Protein AF-A0A2M7FR12-F1 (afdb_monomer)

Nearest PDB structures (foldseek):
  8xt0-assembly1_LK  TM=2.702E-01  e=9.193E+00  Homo sapiens

Mean predicted aligned error: 9.65 Å

pLDDT: mean 76.9, std 15.76, range [32.94, 93.62]

Sequence (131 aa):
EINNGGAEGAAAVLTELTASDQQIGADVTGFLDNLSSGGTAEIKASFVTRLVGSTANKLSIYNDGVSGSSTYICFTPKSSSFREEAWKRCSVEGAVSTILPDDFPADACPATDCGTAVAALGATACMICLP

Organism: NCBI:txid1974536

Structure (mmCIF, N/CA/C/O backbone):
data_AF-A0A2M7FR12-F1
#
_entry.id   AF-A0A2M7FR12-F1
#
loop_
_atom_site.group_PDB
_atom_site.id
_atom_site.type_symbol
_atom_site.label_atom_id
_atom_site.label_alt_id
_atom_site.label_comp_id
_atom_site.label_asym_id
_atom_site.label_entity_id
_atom_site.label_seq_id
_atom_site.pdbx_PDB_ins_code
_atom_site.Cartn_x
_atom_site.Cartn_y
_atom_site.Cartn_z
_atom_site.occupancy
_atom_site.B_iso_or_equiv
_atom_site.auth_seq_id
_atom_site.auth_comp_id
_atom_site.auth_asym_id
_atom_site.auth_atom_id
_atom_site.pdbx_PDB_model_num
ATOM 1 N N . GLU A 1 1 ? 8.566 -7.528 22.965 1.00 32.94 1 GLU A N 1
ATOM 2 C CA . GLU A 1 1 ? 8.935 -8.287 21.756 1.00 32.94 1 GLU A CA 1
ATOM 3 C C . GLU A 1 1 ? 7.679 -8.581 20.967 1.00 32.94 1 GLU A C 1
ATOM 5 O O . GLU A 1 1 ? 6.781 -9.228 21.492 1.00 32.94 1 GLU A O 1
ATOM 10 N N . ILE A 1 2 ? 7.575 -8.039 19.756 1.00 38.12 2 ILE A N 1
ATOM 11 C CA . ILE A 1 2 ? 6.573 -8.494 18.793 1.00 38.12 2 ILE A CA 1
ATOM 12 C C . ILE A 1 2 ? 7.130 -9.813 18.261 1.00 38.12 2 ILE A C 1
ATOM 14 O O . ILE A 1 2 ? 8.079 -9.802 17.482 1.00 38.12 2 ILE A O 1
ATOM 18 N N . ASN A 1 3 ? 6.610 -10.944 18.743 1.00 34.44 3 ASN A N 1
ATOM 19 C CA . ASN A 1 3 ? 6.965 -12.261 18.218 1.00 34.44 3 ASN A CA 1
ATOM 20 C C . ASN A 1 3 ? 6.249 -12.449 16.882 1.00 34.44 3 ASN A C 1
ATOM 22 O O . ASN A 1 3 ? 5.213 -13.102 16.784 1.00 34.44 3 ASN A O 1
ATOM 26 N N . ASN A 1 4 ? 6.805 -11.833 15.844 1.00 44.88 4 ASN A N 1
ATOM 27 C CA . ASN A 1 4 ? 6.493 -12.211 14.483 1.00 44.88 4 ASN A CA 1
ATOM 28 C C . ASN A 1 4 ? 7.164 -13.575 14.291 1.00 44.88 4 ASN A C 1
ATOM 30 O O . ASN A 1 4 ? 8.364 -13.638 14.053 1.00 44.88 4 ASN A O 1
ATOM 34 N N . GLY A 1 5 ? 6.423 -14.672 14.474 1.00 38.75 5 GLY A N 1
ATOM 35 C CA . GLY A 1 5 ? 6.914 -16.051 14.320 1.00 38.75 5 GLY A CA 1
ATOM 36 C C . GLY A 1 5 ? 7.356 -16.412 12.892 1.00 38.75 5 GLY A C 1
ATOM 37 O O . GLY A 1 5 ? 7.306 -17.580 12.513 1.00 38.75 5 GLY A O 1
ATOM 38 N N . GLY A 1 6 ? 7.755 -15.424 12.089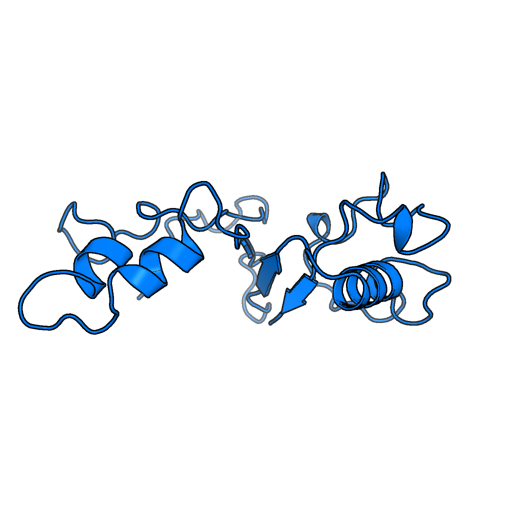 1.00 39.00 6 GLY A N 1
ATOM 39 C CA . GLY A 1 6 ? 8.458 -15.620 10.840 1.00 39.00 6 GLY A CA 1
ATOM 40 C C . GLY A 1 6 ? 9.813 -16.229 11.151 1.00 39.00 6 GLY A C 1
ATOM 41 O O . GLY A 1 6 ? 10.649 -15.614 11.807 1.00 39.00 6 GLY A O 1
ATOM 42 N N . ALA A 1 7 ? 9.999 -17.468 10.711 1.00 38.56 7 ALA A N 1
ATOM 43 C CA . ALA A 1 7 ? 11.296 -18.111 10.706 1.00 38.56 7 ALA A CA 1
ATOM 44 C C . ALA A 1 7 ? 12.335 -17.160 10.090 1.00 38.56 7 ALA A C 1
ATOM 46 O O . ALA A 1 7 ? 12.124 -16.655 8.983 1.00 38.56 7 ALA A O 1
ATOM 47 N N . GLU A 1 8 ? 13.447 -16.929 10.792 1.00 38.53 8 GLU A N 1
ATOM 48 C CA . GLU A 1 8 ? 14.634 -16.316 10.196 1.00 38.53 8 GLU A CA 1
ATOM 49 C C . GLU A 1 8 ? 14.970 -17.091 8.910 1.00 38.53 8 GLU A C 1
ATOM 51 O O . GLU A 1 8 ?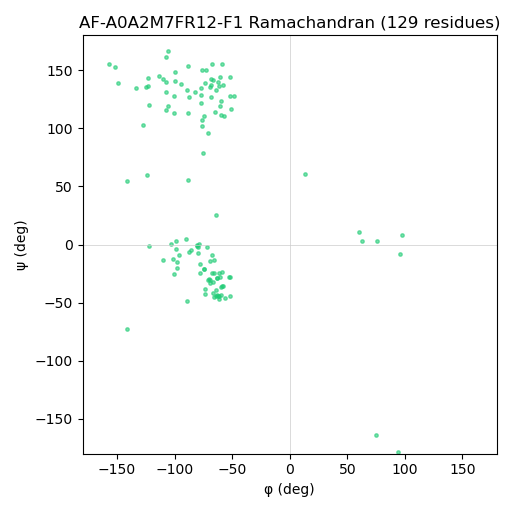 15.216 -18.299 8.944 1.00 38.53 8 GLU A O 1
ATOM 56 N N . GLY A 1 9 ? 14.897 -16.418 7.758 1.00 43.03 9 GLY A N 1
ATOM 57 C CA . GLY A 1 9 ? 15.120 -17.029 6.443 1.00 43.03 9 GLY A CA 1
ATOM 58 C C . GLY A 1 9 ? 13.868 -17.460 5.667 1.00 43.03 9 GLY A C 1
ATOM 59 O O . GLY A 1 9 ? 14.009 -18.097 4.621 1.00 43.03 9 GLY A O 1
ATOM 60 N N . ALA A 1 10 ? 12.653 -17.123 6.112 1.00 45.50 10 ALA A N 1
ATOM 61 C CA . ALA A 1 10 ? 11.489 -17.158 5.224 1.00 45.50 10 ALA A CA 1
ATOM 62 C C . ALA A 1 10 ? 11.640 -16.089 4.127 1.00 45.50 10 ALA A C 1
ATOM 64 O O . ALA A 1 10 ? 12.127 -14.992 4.396 1.00 45.50 10 ALA A O 1
ATOM 65 N N . ALA A 1 11 ? 11.235 -16.403 2.891 1.00 49.41 11 ALA A N 1
ATOM 66 C CA . ALA A 1 11 ? 11.191 -15.409 1.823 1.00 49.41 11 ALA A CA 1
ATOM 67 C C . ALA A 1 11 ? 10.406 -14.185 2.316 1.00 49.41 11 ALA A C 1
ATOM 69 O O . ALA A 1 11 ? 9.303 -14.332 2.844 1.00 49.41 11 ALA A O 1
ATOM 70 N N . ALA A 1 12 ? 10.998 -13.002 2.179 1.00 64.75 12 ALA A N 1
ATOM 71 C CA . ALA A 1 12 ? 10.363 -11.751 2.543 1.00 64.75 12 ALA A CA 1
ATOM 72 C C . ALA A 1 12 ? 9.075 -11.595 1.725 1.00 64.75 12 ALA A C 1
ATOM 74 O O . ALA A 1 12 ? 9.126 -11.459 0.504 1.00 64.75 12 ALA A O 1
ATOM 75 N N . VAL A 1 13 ? 7.920 -11.679 2.383 1.00 75.44 13 VAL A N 1
ATOM 76 C CA . VAL A 1 13 ? 6.608 -11.624 1.730 1.00 75.44 13 VAL A CA 1
ATOM 77 C C . VAL A 1 13 ? 5.794 -10.515 2.374 1.00 75.44 13 VAL A C 1
ATOM 79 O O . VAL A 1 13 ? 5.745 -10.387 3.600 1.00 75.44 13 VAL A O 1
ATOM 82 N N . LEU A 1 14 ? 5.126 -9.720 1.537 1.00 82.25 14 LEU A N 1
ATOM 83 C CA . LEU A 1 14 ? 4.113 -8.773 1.989 1.00 82.25 14 LEU A CA 1
ATOM 84 C C . LEU A 1 14 ? 3.016 -9.518 2.753 1.00 82.25 14 LEU A C 1
ATOM 86 O O . LEU A 1 14 ? 2.226 -10.260 2.171 1.00 82.25 14 LEU A O 1
ATOM 90 N N . THR A 1 15 ? 2.952 -9.293 4.059 1.00 86.00 15 THR A N 1
ATOM 91 C CA . THR A 1 15 ? 1.970 -9.936 4.934 1.00 86.00 15 THR A CA 1
ATOM 92 C C . THR A 1 15 ? 0.837 -8.955 5.201 1.00 86.00 15 THR A C 1
ATOM 94 O O . THR A 1 15 ? 1.069 -7.912 5.811 1.00 86.00 15 THR A O 1
ATOM 97 N N . GLU A 1 16 ? -0.374 -9.239 4.706 1.00 84.00 16 GLU A N 1
ATOM 98 C CA . GLU A 1 16 ? -1.556 -8.414 5.006 1.00 84.00 16 GLU A CA 1
ATOM 99 C C . GLU A 1 16 ? -1.787 -8.363 6.520 1.00 84.00 16 GLU A C 1
ATOM 101 O O . GLU A 1 16 ? -1.701 -9.374 7.205 1.00 84.00 16 GLU A O 1
ATOM 106 N N . LEU A 1 17 ? -2.114 -7.183 7.036 1.00 78.94 17 LEU A N 1
ATOM 107 C CA . LEU A 1 17 ? -2.590 -7.029 8.399 1.00 78.94 17 LEU A CA 1
ATOM 108 C C . LEU A 1 17 ? -4.035 -7.516 8.503 1.00 78.94 17 LEU A C 1
ATOM 110 O O . LEU A 1 17 ? -4.957 -6.851 8.019 1.00 78.94 17 LEU A O 1
ATOM 114 N N . THR A 1 18 ? -4.253 -8.631 9.198 1.00 76.00 18 THR A N 1
ATOM 115 C CA . THR A 1 18 ? -5.590 -9.042 9.639 1.00 76.00 18 THR A CA 1
ATOM 116 C C . THR A 1 18 ? -5.790 -8.816 11.140 1.00 76.00 18 THR A C 1
ATOM 118 O O . THR A 1 18 ? -4.851 -8.563 11.894 1.00 76.00 18 THR A O 1
ATOM 121 N N . ALA A 1 19 ? -7.047 -8.888 11.597 1.00 61.75 19 ALA A N 1
ATOM 122 C CA . ALA A 1 19 ? -7.397 -8.758 13.018 1.00 61.75 19 ALA A CA 1
ATOM 123 C C . ALA A 1 19 ? -6.717 -9.818 13.908 1.00 61.75 19 ALA A C 1
ATOM 125 O O . ALA A 1 19 ? -6.538 -9.611 15.107 1.00 61.75 19 ALA A O 1
ATOM 126 N N . SER A 1 20 ? -6.334 -10.941 13.304 1.00 59.56 20 SER A N 1
ATOM 127 C CA . SER A 1 20 ? -5.855 -12.153 13.964 1.00 59.56 20 SER A CA 1
ATOM 128 C C . SER A 1 20 ? -4.331 -12.327 13.943 1.00 59.56 20 SER A C 1
ATOM 130 O O . SER A 1 20 ? -3.833 -13.170 14.683 1.00 59.56 20 SER A O 1
ATOM 132 N N . ASP A 1 21 ? -3.583 -11.552 13.148 1.00 57.22 21 ASP A N 1
ATOM 133 C CA . ASP A 1 21 ? -2.201 -11.927 12.788 1.00 57.22 21 ASP A CA 1
ATOM 134 C C . ASP A 1 21 ? -1.133 -11.642 13.840 1.00 57.22 21 ASP A C 1
ATOM 136 O O . ASP A 1 21 ? 0.006 -12.069 13.673 1.00 57.22 21 ASP A O 1
ATOM 140 N N . GLN A 1 22 ? -1.458 -10.960 14.939 1.00 59.59 22 GLN A N 1
ATOM 141 C CA . GLN A 1 22 ? -0.490 -10.745 16.013 1.00 59.59 22 GLN A CA 1
ATOM 142 C C . GLN A 1 22 ? -1.084 -11.179 17.349 1.00 59.59 22 GLN A C 1
ATOM 144 O O . GLN A 1 22 ? -1.921 -10.495 17.935 1.00 59.59 22 GLN A O 1
ATOM 149 N N . GLN A 1 23 ? -0.663 -12.353 17.819 1.00 54.16 23 GLN A N 1
ATOM 150 C CA . GLN A 1 23 ? -0.884 -12.795 19.192 1.00 54.16 23 GLN A CA 1
ATOM 151 C C . GLN A 1 23 ? 0.285 -12.283 20.038 1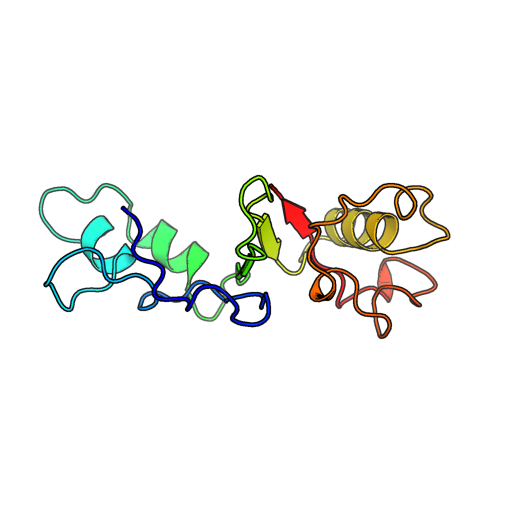.00 54.16 23 GLN A C 1
ATOM 153 O O . GLN A 1 23 ? 1.429 -12.691 19.843 1.00 54.16 23 GLN A O 1
ATOM 158 N N . ILE A 1 24 ? 0.016 -11.356 20.959 1.00 47.66 24 ILE A N 1
ATOM 159 C CA . ILE A 1 24 ? 0.990 -10.935 21.972 1.00 47.66 24 ILE A CA 1
ATOM 160 C C . ILE A 1 24 ? 0.536 -11.517 23.309 1.00 47.66 24 ILE A C 1
ATOM 162 O O . ILE A 1 24 ? -0.518 -11.147 23.818 1.00 47.66 24 ILE A O 1
ATOM 166 N N . GLY A 1 25 ? 1.348 -12.407 23.881 1.00 53.28 25 GLY A N 1
ATOM 167 C CA . GLY A 1 25 ? 1.029 -13.118 25.122 1.00 53.28 25 GLY A CA 1
ATOM 168 C C . GLY A 1 25 ? 0.390 -14.490 24.889 1.00 53.28 25 GLY A C 1
ATOM 169 O O . GLY A 1 25 ? 0.247 -14.942 23.759 1.00 53.28 25 GLY A O 1
ATOM 170 N N . ALA A 1 26 ? 0.049 -15.181 25.978 1.00 57.22 26 ALA A N 1
ATOM 171 C CA . ALA A 1 26 ? -0.588 -16.503 25.934 1.00 57.22 26 ALA A CA 1
ATOM 172 C C . ALA A 1 26 ? -2.102 -16.439 25.648 1.00 57.22 26 ALA A C 1
ATOM 174 O O . ALA A 1 26 ? -2.762 -17.477 25.571 1.00 57.22 26 ALA A O 1
ATOM 175 N N . ASP A 1 27 ? -2.650 -15.232 25.516 1.00 56.91 27 ASP A N 1
ATOM 176 C CA . ASP A 1 27 ? -4.070 -15.018 25.298 1.00 56.91 27 ASP A CA 1
ATOM 177 C C . ASP A 1 27 ? -4.405 -15.193 23.815 1.00 56.91 27 ASP A C 1
ATOM 179 O O . ASP A 1 27 ? -3.770 -14.627 22.929 1.00 56.91 27 ASP A O 1
ATOM 183 N N . VA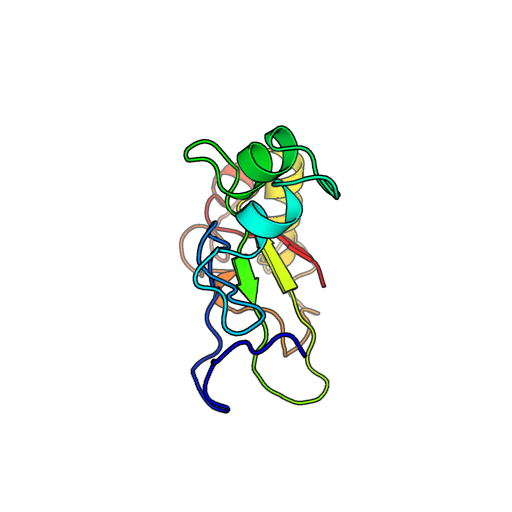L A 1 28 ? -5.442 -15.984 23.542 1.00 63.31 28 VAL A N 1
ATOM 184 C CA . VAL A 1 28 ? -5.900 -16.337 22.184 1.00 63.31 28 VAL A CA 1
ATOM 185 C C . VAL A 1 28 ? -6.580 -15.148 21.475 1.00 63.31 28 VAL A C 1
ATOM 187 O O . VAL A 1 28 ? -6.984 -15.249 20.319 1.00 63.31 28 VAL A O 1
ATOM 190 N N . THR A 1 29 ? -6.717 -14.009 22.155 1.00 69.25 29 THR A N 1
ATOM 191 C CA . THR A 1 29 ? -7.338 -12.793 21.626 1.00 69.25 29 THR A CA 1
ATOM 192 C C . THR A 1 29 ? -6.380 -12.071 20.676 1.00 69.25 29 THR A C 1
ATOM 194 O O . THR A 1 29 ? -5.234 -11.794 21.030 1.00 69.25 29 THR A O 1
ATOM 197 N N . GLY A 1 30 ? -6.851 -11.733 19.472 1.00 70.31 30 GLY A N 1
ATOM 198 C CA . GLY A 1 30 ? -6.066 -10.964 18.505 1.00 70.31 30 GLY A CA 1
ATOM 199 C C . GLY A 1 30 ? -5.674 -9.590 19.056 1.00 70.31 30 GLY A C 1
ATOM 200 O O . GLY A 1 30 ? -6.440 -8.954 19.781 1.00 70.31 30 GLY A O 1
ATOM 201 N N . PHE A 1 31 ? -4.480 -9.105 18.714 1.00 75.88 31 PHE A N 1
ATOM 202 C CA . PHE A 1 31 ? -3.945 -7.833 19.215 1.00 75.88 31 PHE A CA 1
ATOM 203 C C . PHE A 1 31 ? -4.903 -6.641 19.045 1.00 75.88 31 PHE A C 1
ATOM 205 O O . PHE A 1 31 ? -5.101 -5.875 19.988 1.00 75.88 31 PHE A O 1
ATOM 212 N N . LEU A 1 32 ? -5.541 -6.495 17.877 1.00 77.06 32 LEU A N 1
ATOM 213 C CA . LEU A 1 32 ? -6.473 -5.386 17.630 1.00 77.06 32 LEU A CA 1
ATOM 214 C C . LEU A 1 32 ? -7.764 -5.502 18.456 1.00 77.06 32 LEU A C 1
ATOM 216 O O . LEU A 1 32 ? -8.336 -4.482 18.852 1.00 77.06 32 LEU A O 1
ATOM 220 N N . ASP A 1 33 ? -8.193 -6.725 18.763 1.00 75.62 33 ASP A N 1
ATOM 221 C CA . ASP A 1 33 ? -9.337 -6.978 19.640 1.00 75.62 33 ASP A CA 1
ATOM 222 C C . ASP A 1 33 ? -8.973 -6.687 21.102 1.00 75.62 33 ASP A C 1
ATOM 224 O O . ASP A 1 33 ? -9.757 -6.074 21.825 1.00 75.62 33 ASP A O 1
ATOM 228 N N . ASN A 1 34 ? -7.752 -7.017 21.532 1.00 76.62 34 ASN A N 1
ATOM 229 C CA . ASN A 1 34 ? -7.238 -6.638 22.852 1.00 76.62 34 ASN A CA 1
ATOM 230 C C . ASN A 1 34 ? -7.161 -5.113 23.022 1.00 76.62 34 ASN A C 1
ATOM 232 O O . ASN A 1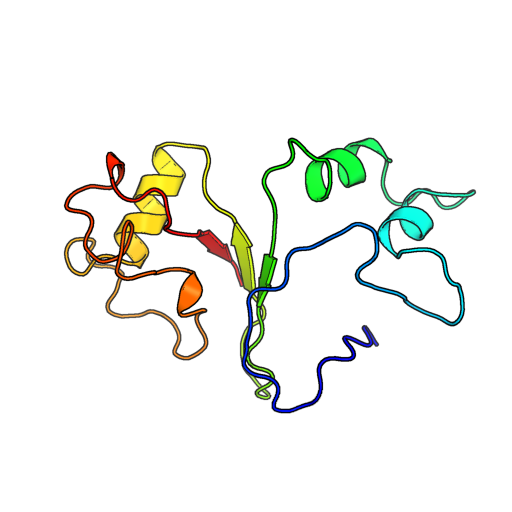 34 ? -7.648 -4.585 24.017 1.00 76.62 34 ASN A O 1
ATOM 236 N N . LEU A 1 35 ? -6.619 -4.385 22.039 1.00 77.56 35 LEU A N 1
ATOM 237 C CA . LEU A 1 35 ? -6.504 -2.922 22.115 1.00 77.56 35 LEU A CA 1
ATOM 238 C C . LEU A 1 35 ? -7.853 -2.190 22.070 1.00 77.56 35 LEU A C 1
ATOM 240 O O . LEU A 1 35 ? -7.958 -1.049 22.527 1.00 77.56 35 LEU A O 1
ATOM 244 N N . SER A 1 36 ? -8.875 -2.819 21.488 1.00 76.69 36 SER A N 1
ATOM 245 C CA . SER A 1 36 ? -10.214 -2.239 21.364 1.00 76.69 36 SER A CA 1
ATOM 246 C C . SER A 1 36 ? -11.211 -2.723 22.421 1.00 76.69 36 SER A C 1
ATOM 248 O O . SER A 1 36 ? -12.332 -2.209 22.464 1.00 76.69 36 SER A O 1
ATOM 250 N N . SER A 1 37 ? -10.822 -3.662 23.291 1.00 74.62 37 SER A N 1
ATOM 251 C CA . SER A 1 37 ? -11.686 -4.245 24.323 1.00 74.62 37 SER A CA 1
ATOM 252 C C . SER A 1 37 ? -11.338 -3.781 25.744 1.00 74.62 37 SER A C 1
ATOM 254 O O . SER A 1 37 ? -10.265 -3.253 26.028 1.00 74.62 37 SER A O 1
ATOM 256 N N . GLY A 1 38 ? -12.292 -3.960 26.662 1.00 70.38 38 GLY A N 1
ATOM 257 C CA . GLY A 1 38 ? -12.093 -3.739 28.096 1.00 70.38 38 GLY A CA 1
ATOM 258 C C . GLY A 1 38 ? -12.040 -2.273 28.546 1.00 70.38 38 GLY A C 1
ATOM 259 O O . GLY A 1 38 ? -12.490 -1.357 27.861 1.00 70.38 38 GLY A O 1
ATOM 260 N N . GLY A 1 39 ? -11.528 -2.068 29.765 1.00 59.25 39 GLY A N 1
ATOM 261 C CA . GLY A 1 39 ? -11.418 -0.757 30.418 1.00 59.25 39 GLY A CA 1
ATOM 262 C C . GLY A 1 39 ? -10.223 0.091 29.967 1.00 59.25 39 GLY A C 1
ATOM 263 O O . GLY A 1 39 ? -10.070 1.205 30.461 1.00 59.25 39 GLY A O 1
ATOM 264 N N . THR A 1 40 ? -9.385 -0.423 29.062 1.00 60.47 40 THR A N 1
ATOM 265 C CA . THR A 1 40 ? -8.207 0.270 28.519 1.00 60.47 40 THR A CA 1
ATOM 266 C C . THR A 1 40 ? -8.449 0.877 27.144 1.00 60.47 40 THR A C 1
ATOM 268 O O . THR A 1 40 ? -7.781 1.860 26.861 1.00 60.47 40 THR A O 1
ATOM 271 N N . ALA A 1 41 ? -9.398 0.352 26.344 1.00 68.56 41 ALA A N 1
ATOM 272 C CA . ALA A 1 41 ? -9.863 0.839 25.029 1.00 68.56 41 ALA A CA 1
ATOM 273 C C . ALA A 1 41 ? -8.965 1.912 24.379 1.00 68.56 41 ALA A C 1
ATOM 275 O O . ALA A 1 41 ? -9.389 3.049 24.138 1.00 68.56 41 ALA A O 1
ATOM 276 N N . GLU A 1 42 ? -7.706 1.549 24.127 1.00 76.56 42 GLU A N 1
ATOM 277 C CA . GLU A 1 42 ? -6.661 2.490 23.713 1.00 76.56 42 GLU A CA 1
ATOM 278 C C . GLU A 1 42 ? -6.927 2.978 22.290 1.00 76.56 42 GLU A C 1
ATOM 280 O O . GLU A 1 42 ? -6.637 4.122 21.930 1.00 76.56 42 GLU A O 1
ATOM 285 N N . ILE A 1 43 ? -7.572 2.124 21.492 1.00 81.31 43 ILE A N 1
ATOM 286 C CA . ILE A 1 43 ? -8.062 2.449 20.161 1.00 81.31 43 ILE A CA 1
ATOM 287 C C . ILE A 1 43 ? -9.563 2.185 20.077 1.00 81.31 43 ILE A C 1
ATOM 289 O O . ILE A 1 43 ? -10.084 1.154 20.497 1.00 81.31 43 ILE A O 1
ATOM 293 N N . LYS A 1 44 ? -10.295 3.120 19.469 1.00 82.81 44 LYS A N 1
ATOM 294 C CA . LYS A 1 44 ? -11.719 2.903 19.184 1.00 82.81 44 LYS A CA 1
ATOM 295 C C . LYS A 1 44 ? -11.877 1.819 18.118 1.00 82.81 44 LYS A C 1
ATOM 297 O O . LYS A 1 44 ? -11.170 1.841 17.111 1.00 82.81 44 LYS A O 1
ATOM 302 N N . ALA A 1 45 ? -12.902 0.979 18.251 1.00 80.00 45 ALA A N 1
ATOM 303 C CA . ALA A 1 45 ? -13.253 -0.055 17.268 1.00 80.00 45 ALA A CA 1
ATOM 304 C C . ALA A 1 45 ? -13.410 0.475 15.823 1.00 80.00 45 ALA A C 1
ATOM 306 O O . ALA A 1 45 ? -13.132 -0.226 14.849 1.00 80.00 45 ALA A O 1
ATOM 307 N N . SER A 1 46 ? -13.790 1.748 15.651 1.00 83.31 46 SER A N 1
ATOM 308 C CA . SER A 1 46 ? -13.850 2.391 14.333 1.00 83.31 46 SER A CA 1
ATOM 309 C C . SER A 1 46 ? -12.486 2.499 13.640 1.00 83.31 46 SER A C 1
ATOM 311 O O . SER A 1 46 ? -12.438 2.518 12.414 1.00 83.31 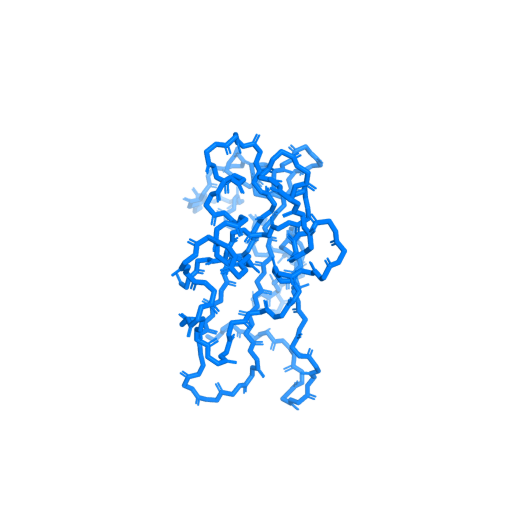46 SER A O 1
ATOM 313 N N . PHE A 1 47 ? -11.384 2.594 14.390 1.00 85.25 47 PHE A N 1
ATOM 314 C CA . PHE A 1 47 ? -10.033 2.572 13.822 1.00 85.25 47 PHE A CA 1
ATOM 315 C C . PHE A 1 47 ? -9.657 1.165 13.372 1.00 85.25 47 PHE A C 1
ATOM 317 O O . PHE A 1 47 ? -9.196 1.011 12.248 1.00 85.25 47 PHE A O 1
ATOM 324 N N . VAL A 1 48 ? -9.969 0.143 14.175 1.00 82.81 48 VAL A N 1
ATOM 325 C CA . VAL A 1 48 ? -9.793 -1.266 13.785 1.00 82.81 48 VAL A CA 1
ATOM 326 C C . VAL A 1 48 ? -10.554 -1.559 12.489 1.00 82.81 48 VAL A C 1
ATOM 328 O O . VAL A 1 48 ? -9.980 -2.058 11.527 1.00 82.81 48 VAL A O 1
ATOM 331 N N . THR A 1 49 ? -11.811 -1.117 12.391 1.00 84.25 49 THR A N 1
ATOM 332 C CA . THR A 1 49 ? -12.625 -1.279 11.171 1.00 84.25 49 THR A CA 1
ATOM 333 C C . THR A 1 49 ? -11.976 -0.639 9.936 1.00 84.25 49 THR A C 1
ATOM 335 O O . THR A 1 49 ? -12.077 -1.180 8.837 1.00 84.25 49 THR A O 1
ATOM 338 N N . ARG A 1 50 ? -11.285 0.498 10.095 1.00 84.44 50 ARG A N 1
ATOM 339 C CA . ARG A 1 50 ? -10.572 1.177 8.998 1.00 84.44 50 ARG A CA 1
ATOM 340 C C . ARG A 1 50 ? -9.273 0.483 8.592 1.00 84.44 50 ARG A C 1
ATOM 342 O O . ARG A 1 50 ? -8.813 0.740 7.486 1.00 84.44 50 ARG A O 1
ATOM 349 N N . LEU A 1 51 ? -8.698 -0.345 9.463 1.00 83.38 51 LEU A N 1
ATOM 350 C CA . LEU A 1 51 ? -7.464 -1.087 9.204 1.00 83.38 51 LEU A CA 1
ATOM 351 C C . LEU A 1 51 ? -7.750 -2.444 8.554 1.00 83.38 51 LEU A C 1
ATOM 353 O O . LEU A 1 51 ? -7.147 -2.771 7.538 1.00 83.38 51 LEU A O 1
ATOM 357 N N . VAL A 1 52 ? -8.692 -3.213 9.109 1.00 84.56 52 VAL A N 1
ATOM 358 C CA . VAL A 1 52 ? -8.867 -4.636 8.754 1.00 84.56 52 VAL A CA 1
ATOM 359 C C . VAL A 1 52 ? -10.257 -4.989 8.221 1.00 84.56 52 VAL A C 1
ATOM 361 O O . VAL A 1 52 ? -10.493 -6.133 7.832 1.00 84.56 52 VAL A O 1
ATOM 364 N N . GLY A 1 53 ? -11.180 -4.022 8.150 1.00 84.06 53 GLY A N 1
ATOM 365 C CA . GLY A 1 53 ? -12.522 -4.231 7.603 1.00 84.06 53 GLY A CA 1
ATOM 366 C C . GLY A 1 53 ? -12.507 -4.718 6.148 1.00 84.06 53 GLY A C 1
ATOM 367 O O . GLY A 1 53 ? -11.574 -4.458 5.391 1.00 84.06 53 GLY A O 1
ATOM 368 N N . SER A 1 54 ? -13.569 -5.402 5.718 1.00 85.00 54 SER A N 1
ATOM 369 C CA . SER A 1 54 ? -13.666 -5.953 4.354 1.00 85.00 54 SER A CA 1
ATOM 370 C C . SER A 1 54 ? -13.604 -4.886 3.254 1.00 85.00 54 SER A C 1
ATOM 372 O O . SER A 1 54 ? -13.136 -5.161 2.155 1.00 85.00 54 SER A O 1
ATOM 374 N N . THR A 1 55 ? -14.044 -3.662 3.553 1.00 85.62 55 THR A N 1
ATOM 375 C CA . THR A 1 55 ? -13.985 -2.507 2.645 1.00 85.62 55 THR A CA 1
ATOM 376 C C . THR A 1 55 ? -12.797 -1.583 2.926 1.00 85.62 55 THR A C 1
ATOM 378 O O . THR A 1 55 ? -12.710 -0.508 2.330 1.00 85.62 55 THR A O 1
ATOM 381 N N . ALA A 1 56 ? -11.927 -1.936 3.877 1.00 86.25 56 ALA A N 1
ATOM 382 C CA . ALA A 1 56 ? -10.748 -1.145 4.200 1.00 86.25 56 ALA A CA 1
ATOM 383 C C . ALA A 1 56 ? -9.741 -1.176 3.044 1.00 86.25 56 ALA A C 1
ATOM 385 O O . ALA A 1 56 ? -9.698 -2.122 2.253 1.00 86.25 56 ALA A O 1
ATOM 386 N N . ASN A 1 57 ? -8.902 -0.142 2.963 1.00 89.62 57 ASN A N 1
ATOM 387 C CA . ASN A 1 57 ? -7.723 -0.224 2.117 1.00 89.62 57 ASN A CA 1
ATOM 388 C C . ASN A 1 57 ? -6.688 -1.083 2.839 1.00 89.62 57 ASN A C 1
ATOM 390 O O . ASN A 1 57 ? -6.141 -0.646 3.849 1.00 89.62 57 ASN A O 1
ATOM 394 N N . LYS A 1 58 ? -6.488 -2.309 2.355 1.00 89.69 58 LYS A N 1
ATOM 395 C CA . LYS A 1 58 ? -5.644 -3.291 3.030 1.00 89.69 58 LYS A CA 1
ATOM 396 C C . LYS A 1 58 ? -4.207 -2.795 3.132 1.00 89.69 58 LYS A C 1
ATOM 398 O O . LYS A 1 58 ? -3.669 -2.222 2.182 1.00 89.69 58 LYS A O 1
ATOM 403 N N . LEU A 1 59 ? -3.639 -2.997 4.314 1.00 89.81 59 LEU A N 1
ATOM 404 C CA . LEU A 1 59 ? -2.262 -2.670 4.643 1.00 89.81 59 LEU A CA 1
ATOM 405 C C . LEU A 1 59 ? -1.479 -3.974 4.757 1.00 89.81 59 LEU A C 1
ATOM 407 O O . LEU A 1 59 ? -1.983 -4.933 5.337 1.00 89.81 59 LEU A O 1
ATOM 411 N N . SER A 1 60 ? -0.252 -3.986 4.257 1.00 89.50 60 SER A N 1
ATOM 412 C CA . SER A 1 60 ? 0.668 -5.113 4.375 1.00 89.50 60 SER A CA 1
ATOM 413 C C . SER A 1 60 ? 1.958 -4.661 5.040 1.00 89.50 60 SER A C 1
ATOM 415 O O . SER A 1 60 ? 2.414 -3.549 4.790 1.00 89.50 60 SER A O 1
ATOM 417 N N . ILE A 1 61 ? 2.553 -5.515 5.866 1.00 89.31 61 ILE A N 1
ATOM 418 C CA . ILE A 1 61 ? 3.884 -5.301 6.439 1.00 89.31 61 ILE A CA 1
ATOM 419 C C . ILE A 1 61 ? 4.903 -6.101 5.635 1.00 89.31 61 ILE A C 1
ATOM 421 O O . ILE A 1 61 ? 4.636 -7.238 5.243 1.00 89.31 61 ILE A O 1
ATOM 425 N N . TYR A 1 62 ? 6.071 -5.510 5.408 1.00 88.94 62 TYR A N 1
ATOM 426 C CA . TYR A 1 62 ? 7.224 -6.180 4.823 1.00 88.94 62 TYR A CA 1
ATOM 427 C C . TYR A 1 62 ? 8.491 -5.859 5.616 1.00 88.94 62 TYR A C 1
ATOM 429 O O . TYR A 1 62 ? 8.758 -4.704 5.939 1.00 88.94 62 TYR A O 1
ATOM 437 N N . ASN A 1 63 ? 9.287 -6.883 5.891 1.00 88.31 63 ASN A N 1
ATOM 438 C CA . ASN A 1 63 ? 10.675 -6.780 6.322 1.00 88.31 63 ASN A CA 1
ATOM 439 C C . ASN A 1 63 ? 11.392 -8.021 5.782 1.00 88.31 63 ASN A C 1
ATOM 441 O O . ASN A 1 63 ? 10.816 -9.110 5.786 1.00 88.31 63 ASN A O 1
ATOM 445 N N . ASP A 1 64 ? 12.615 -7.858 5.292 1.00 84.56 64 ASP A N 1
ATOM 446 C CA . ASP A 1 64 ? 13.366 -8.951 4.668 1.00 84.56 64 ASP A CA 1
ATOM 447 C C . ASP A 1 64 ? 14.044 -9.904 5.669 1.00 84.56 64 ASP A C 1
ATOM 449 O O . ASP A 1 64 ? 14.685 -10.875 5.267 1.00 84.56 64 ASP A O 1
ATOM 453 N N . GLY A 1 65 ? 13.893 -9.646 6.972 1.00 82.81 65 GLY A N 1
ATOM 454 C CA . GLY A 1 65 ? 14.489 -10.425 8.051 1.00 82.81 65 GLY A CA 1
ATOM 455 C C . GLY A 1 65 ? 15.985 -10.174 8.246 1.00 82.81 65 GLY A C 1
ATOM 456 O O . GLY A 1 65 ? 16.597 -10.819 9.098 1.00 82.81 65 GLY A O 1
ATOM 457 N N . VAL A 1 66 ? 16.595 -9.258 7.487 1.00 84.75 66 VAL A N 1
ATOM 458 C CA . VAL A 1 66 ? 18.014 -8.925 7.609 1.00 84.75 66 VAL A CA 1
ATOM 459 C C . VAL A 1 66 ? 18.193 -7.812 8.639 1.00 84.75 66 VAL A C 1
ATOM 461 O O . VAL A 1 66 ? 17.505 -6.791 8.648 1.00 84.75 66 VAL A O 1
ATOM 464 N N . SER A 1 67 ? 19.154 -8.000 9.545 1.00 85.69 67 SER A N 1
ATOM 465 C CA . SER A 1 67 ? 19.493 -6.979 10.535 1.00 85.69 67 SER A CA 1
ATOM 466 C C . SER A 1 67 ? 19.933 -5.685 9.848 1.00 85.69 67 SER A C 1
ATOM 468 O O . SER A 1 67 ? 20.920 -5.671 9.117 1.00 85.69 67 SER A O 1
ATOM 470 N N . GLY A 1 68 ? 19.256 -4.583 10.169 1.00 85.69 68 GLY A N 1
ATOM 471 C CA . GLY A 1 68 ? 19.514 -3.266 9.582 1.00 85.69 68 GLY A CA 1
ATOM 472 C C . GLY A 1 68 ? 18.603 -2.916 8.406 1.00 85.69 68 GLY A C 1
ATOM 473 O O . GLY A 1 68 ? 18.613 -1.758 7.995 1.00 85.69 68 GLY A O 1
ATOM 474 N N . SER A 1 69 ? 17.793 -3.859 7.923 1.00 87.44 69 SER A N 1
ATOM 475 C CA . SER A 1 69 ? 16.771 -3.582 6.919 1.00 87.44 69 SER A CA 1
ATOM 476 C C . SER A 1 69 ? 15.557 -2.877 7.509 1.00 87.44 69 SER A C 1
ATOM 478 O O . SER A 1 69 ? 15.182 -3.045 8.675 1.00 87.44 69 SER A O 1
ATOM 480 N N . SER A 1 70 ? 14.921 -2.084 6.664 1.00 89.50 70 SER A N 1
ATOM 481 C CA . SER A 1 70 ? 13.745 -1.283 6.958 1.00 89.50 70 SER A CA 1
ATOM 482 C C . SER A 1 70 ? 12.507 -2.170 7.102 1.00 89.50 70 SER A C 1
ATOM 484 O O . SER A 1 70 ? 12.386 -3.240 6.501 1.00 89.50 70 SER A O 1
ATOM 486 N N . THR A 1 71 ? 11.554 -1.732 7.921 1.00 90.56 71 THR A N 1
ATOM 487 C CA . THR A 1 71 ? 10.207 -2.312 7.944 1.00 90.56 71 THR A CA 1
ATOM 488 C C . THR A 1 71 ? 9.300 -1.393 7.155 1.00 90.56 71 THR A C 1
ATOM 490 O O . THR A 1 71 ? 9.257 -0.206 7.437 1.00 90.56 71 THR A O 1
ATOM 493 N N . TYR A 1 72 ? 8.570 -1.930 6.187 1.00 91.69 72 TYR A N 1
ATOM 494 C CA . TYR A 1 72 ? 7.667 -1.159 5.349 1.00 91.69 72 TYR A CA 1
ATOM 495 C C . TYR A 1 72 ? 6.211 -1.488 5.656 1.00 91.69 72 TYR A C 1
ATOM 497 O O . TYR A 1 72 ? 5.852 -2.650 5.851 1.00 91.69 72 TYR A O 1
ATOM 505 N N . ILE A 1 73 ? 5.361 -0.464 5.606 1.00 92.06 73 ILE A N 1
ATOM 506 C CA . ILE A 1 73 ? 3.909 -0.604 5.506 1.00 92.06 73 ILE A CA 1
ATOM 507 C C . ILE A 1 73 ? 3.487 -0.245 4.086 1.00 92.06 73 ILE A C 1
ATOM 509 O O . ILE A 1 73 ? 3.684 0.884 3.629 1.00 92.06 73 ILE A O 1
ATOM 513 N N . CYS A 1 74 ? 2.880 -1.204 3.400 1.00 93.31 74 CYS A N 1
ATOM 514 C CA . CYS A 1 74 ? 2.506 -1.111 2.003 1.00 93.31 74 CYS A CA 1
ATOM 515 C C . CYS A 1 74 ? 0.989 -1.116 1.810 1.00 93.31 74 CYS A C 1
ATOM 517 O O . CYS A 1 74 ? 0.266 -1.816 2.515 1.00 93.31 74 CYS A O 1
ATOM 519 N N . PHE A 1 75 ? 0.494 -0.369 0.824 1.00 93.62 75 PHE A N 1
ATOM 520 C CA . PHE A 1 75 ? -0.915 -0.395 0.429 1.00 93.62 75 PHE A CA 1
ATOM 521 C C . PHE A 1 75 ? -1.108 -0.053 -1.047 1.00 93.62 75 PHE A C 1
ATOM 523 O O . PHE A 1 75 ? -0.346 0.719 -1.634 1.00 93.62 75 PHE A O 1
ATOM 530 N N . THR A 1 76 ? -2.186 -0.567 -1.644 1.00 91.94 76 THR A N 1
ATOM 531 C CA . THR A 1 76 ? -2.600 -0.154 -2.990 1.00 91.94 76 THR A CA 1
ATOM 532 C C . THR A 1 76 ? -3.295 1.213 -2.919 1.00 91.94 76 THR A C 1
ATOM 534 O O . THR A 1 76 ? -4.296 1.369 -2.209 1.00 91.94 76 THR A O 1
ATOM 537 N N . PRO A 1 77 ? -2.805 2.241 -3.625 1.00 92.06 77 PRO A N 1
ATOM 538 C CA . PRO A 1 77 ? -3.376 3.577 -3.564 1.00 92.06 77 PRO A CA 1
ATOM 539 C C . PRO A 1 77 ? -4.769 3.648 -4.205 1.00 92.06 77 PRO A C 1
ATOM 541 O O . PRO A 1 77 ? -5.014 3.122 -5.289 1.00 92.06 77 PRO A O 1
ATOM 544 N N . LYS A 1 78 ? -5.695 4.356 -3.543 1.00 89.44 78 LYS A N 1
ATOM 545 C CA . LYS A 1 78 ? -7.055 4.615 -4.058 1.00 89.44 78 LYS A CA 1
ATOM 546 C C . LYS A 1 78 ? -7.212 5.989 -4.718 1.00 89.44 78 LYS A C 1
ATOM 548 O O . LYS A 1 78 ? -8.140 6.180 -5.497 1.00 89.44 78 LYS A O 1
ATOM 553 N N . SER A 1 79 ? -6.327 6.944 -4.423 1.00 90.88 79 SER A N 1
ATOM 554 C CA . SER A 1 79 ? -6.339 8.270 -5.052 1.00 90.88 79 SER A CA 1
ATOM 555 C C . SER A 1 79 ? -5.514 8.281 -6.341 1.00 90.88 79 SER A C 1
ATOM 557 O O . SER A 1 79 ? -4.570 7.506 -6.501 1.00 90.88 79 SER A O 1
ATOM 559 N N . SER A 1 80 ? -5.855 9.177 -7.271 1.00 90.25 80 SER A N 1
ATOM 560 C CA . SER A 1 80 ? -5.073 9.383 -8.497 1.00 90.25 80 SER A CA 1
ATOM 561 C C . SER A 1 80 ? -3.656 9.861 -8.192 1.00 90.25 80 SER A C 1
ATOM 563 O O . SER A 1 80 ? -2.711 9.313 -8.746 1.00 90.25 80 SER A O 1
ATOM 565 N N . SER A 1 81 ? -3.502 10.811 -7.268 1.00 90.38 81 SER A N 1
ATOM 566 C CA . SER A 1 81 ? -2.194 11.355 -6.897 1.00 90.38 81 SER A CA 1
ATOM 567 C C . SER A 1 81 ? -1.283 10.298 -6.275 1.00 90.38 81 SER A C 1
ATOM 569 O O . SER A 1 81 ? -0.127 10.199 -6.661 1.00 90.38 81 SER A O 1
ATOM 571 N N . PHE A 1 82 ? -1.787 9.443 -5.376 1.00 91.62 82 PHE A N 1
ATOM 572 C CA . PHE A 1 82 ? -0.947 8.376 -4.821 1.00 91.62 82 PHE A CA 1
ATOM 573 C C . PHE A 1 82 ? -0.631 7.280 -5.837 1.00 91.62 82 PHE A C 1
ATOM 575 O O . PHE A 1 82 ? 0.442 6.694 -5.764 1.00 91.62 82 PHE A O 1
ATOM 582 N N . ARG A 1 83 ? -1.518 7.015 -6.802 1.00 91.00 83 ARG A N 1
ATOM 583 C CA . ARG A 1 83 ? -1.188 6.130 -7.930 1.00 91.00 83 ARG A CA 1
ATOM 584 C C . ARG A 1 83 ? -0.069 6.698 -8.786 1.00 91.00 83 ARG A C 1
ATOM 586 O O . ARG A 1 83 ? 0.795 5.947 -9.219 1.00 91.00 83 ARG A O 1
ATOM 593 N N . GLU A 1 84 ? -0.071 8.007 -9.008 1.00 90.44 84 GLU A N 1
ATOM 594 C CA . GLU A 1 84 ? 0.995 8.678 -9.741 1.00 90.44 84 GLU A CA 1
ATOM 595 C C . GLU A 1 84 ? 2.336 8.574 -9.015 1.00 90.44 84 GLU A C 1
ATOM 597 O O . GLU A 1 84 ? 3.330 8.219 -9.640 1.00 90.44 84 GLU A O 1
ATOM 602 N N . GLU A 1 85 ? 2.357 8.781 -7.699 1.00 90.06 85 GLU A N 1
ATOM 603 C CA . GLU A 1 85 ? 3.576 8.622 -6.901 1.00 90.06 85 GLU A CA 1
ATOM 604 C C . GLU A 1 85 ? 4.062 7.166 -6.844 1.00 90.06 85 GLU A C 1
ATOM 606 O O . GLU A 1 85 ? 5.254 6.912 -7.016 1.00 90.06 85 GLU A O 1
ATOM 611 N N . ALA A 1 86 ? 3.154 6.196 -6.686 1.00 90.69 86 ALA A N 1
ATOM 612 C CA . ALA A 1 86 ? 3.501 4.774 -6.722 1.00 90.69 86 ALA A CA 1
ATOM 613 C C . ALA A 1 86 ? 4.092 4.378 -8.086 1.00 90.69 86 ALA A C 1
ATOM 615 O O . ALA A 1 86 ? 5.128 3.721 -8.162 1.00 90.69 86 ALA A O 1
ATOM 616 N N . TRP A 1 87 ? 3.481 4.847 -9.176 1.00 90.12 87 TRP A N 1
ATOM 617 C CA . TRP A 1 87 ? 3.973 4.616 -10.531 1.00 90.12 87 TRP A CA 1
ATOM 618 C C . TRP A 1 87 ? 5.322 5.288 -10.800 1.00 90.12 87 TRP A C 1
ATOM 620 O O . TRP A 1 87 ? 6.217 4.648 -11.346 1.00 90.12 87 TRP A O 1
ATOM 630 N N . LYS A 1 88 ? 5.520 6.550 -10.400 1.00 87.94 88 LYS A N 1
ATOM 631 C CA . LYS A 1 88 ? 6.813 7.247 -10.557 1.00 87.94 88 LYS A CA 1
ATOM 632 C C . LYS A 1 88 ? 7.948 6.522 -9.843 1.00 87.94 88 LYS A C 1
ATOM 634 O O . LYS A 1 88 ? 9.071 6.493 -10.338 1.00 87.94 88 LYS A O 1
ATOM 639 N N . ARG A 1 89 ? 7.640 5.925 -8.691 1.00 87.25 89 ARG A N 1
ATOM 640 C CA . ARG A 1 89 ? 8.591 5.161 -7.885 1.00 87.25 89 ARG A CA 1
ATOM 641 C C . ARG A 1 89 ? 9.007 3.845 -8.549 1.00 87.25 89 ARG A C 1
ATOM 643 O O . ARG A 1 89 ? 10.162 3.457 -8.421 1.00 87.25 89 ARG A O 1
ATOM 650 N N . CYS A 1 90 ? 8.105 3.209 -9.294 1.00 86.25 90 CYS A N 1
ATOM 651 C CA . CYS A 1 90 ? 8.355 1.931 -9.965 1.00 86.25 90 CYS A CA 1
ATOM 652 C C . CYS A 1 90 ? 8.732 2.045 -11.453 1.00 86.25 90 CYS A C 1
ATOM 654 O O . CYS A 1 90 ? 9.199 1.072 -12.041 1.00 86.25 90 CYS A O 1
ATOM 656 N N . SER A 1 91 ? 8.517 3.200 -12.088 1.00 81.12 91 SER A N 1
ATOM 657 C CA . SER A 1 91 ? 8.771 3.397 -13.519 1.00 81.12 91 SER A CA 1
ATOM 658 C C . SER A 1 91 ? 10.156 3.986 -13.786 1.00 81.12 91 SER A C 1
ATOM 660 O O . SER A 1 91 ? 10.617 4.922 -13.129 1.00 81.12 91 SER A O 1
ATOM 662 N N . VAL A 1 92 ? 10.820 3.464 -14.816 1.00 65.69 92 VAL A N 1
ATOM 663 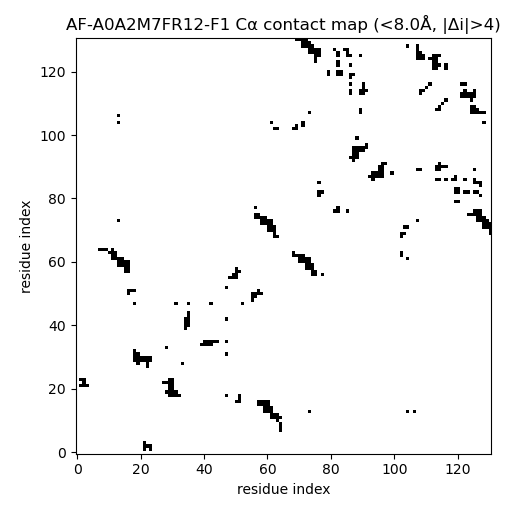C CA . VAL A 1 92 ? 12.063 4.032 -15.374 1.00 65.69 92 VAL A CA 1
ATOM 664 C C . VAL A 1 92 ? 11.854 5.432 -15.958 1.00 65.69 92 VAL A C 1
ATOM 666 O O . VAL A 1 92 ? 12.757 6.259 -15.899 1.00 65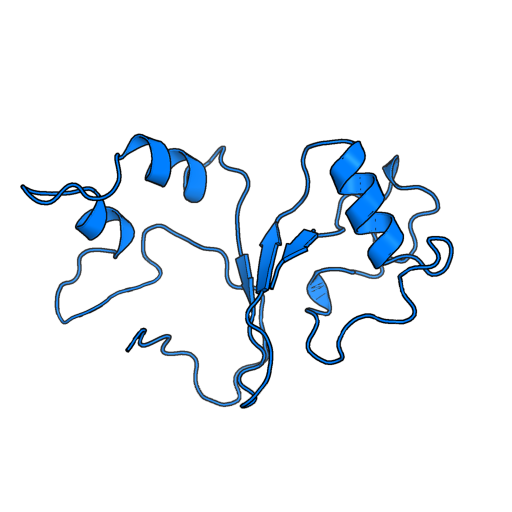.69 92 VAL A O 1
ATOM 669 N N . GLU A 1 93 ? 10.646 5.730 -16.441 1.00 61.22 93 GLU A N 1
ATOM 670 C CA . GLU A 1 93 ? 10.278 7.046 -16.985 1.00 61.22 93 GLU A CA 1
ATOM 671 C C . GLU A 1 93 ? 9.996 8.100 -15.896 1.00 61.22 93 GLU A C 1
ATOM 673 O O . GLU A 1 93 ? 10.158 9.294 -16.136 1.00 61.22 93 GLU A O 1
ATOM 678 N N . GLY A 1 94 ? 9.609 7.683 -14.683 1.00 55.81 94 GLY A N 1
ATOM 679 C CA . GLY A 1 94 ? 9.230 8.568 -13.575 1.00 55.81 94 GLY A CA 1
ATOM 680 C C . GLY A 1 94 ? 10.387 9.216 -12.808 1.00 55.81 94 GLY A C 1
ATOM 681 O O . GLY A 1 94 ? 10.136 9.959 -11.863 1.00 55.81 94 GLY A O 1
ATOM 682 N N . ALA A 1 95 ? 11.640 8.951 -13.194 1.00 49.72 95 ALA A N 1
ATOM 683 C CA . ALA A 1 95 ? 12.874 9.507 -12.621 1.00 49.72 95 ALA A CA 1
ATOM 684 C C . ALA A 1 95 ? 13.180 9.188 -11.135 1.00 49.72 95 ALA A C 1
ATOM 686 O O . ALA A 1 95 ? 14.205 9.649 -10.636 1.00 49.72 95 ALA A O 1
ATOM 687 N N . VAL A 1 96 ? 12.370 8.376 -10.435 1.00 54.72 96 VAL A N 1
ATOM 688 C CA . VAL A 1 96 ? 12.633 7.967 -9.030 1.00 54.72 96 VAL A CA 1
ATOM 689 C C . VAL A 1 96 ? 13.020 6.485 -8.890 1.00 54.72 96 VAL A C 1
ATOM 691 O O . VAL A 1 96 ? 13.543 6.086 -7.853 1.00 54.72 96 VAL A O 1
ATOM 694 N N . SER A 1 97 ? 12.832 5.661 -9.927 1.00 56.28 97 SER A N 1
ATOM 695 C CA . SER A 1 97 ? 13.135 4.217 -9.862 1.00 56.28 97 SER A CA 1
ATOM 696 C C . SER A 1 97 ? 14.622 3.870 -9.738 1.00 56.28 97 SER A C 1
ATOM 698 O O . SER A 1 97 ? 14.955 2.717 -9.486 1.00 56.28 97 SER A O 1
ATOM 700 N N . THR A 1 98 ? 15.534 4.836 -9.880 1.00 57.03 98 THR A N 1
ATOM 701 C CA . THR A 1 98 ? 16.982 4.579 -9.823 1.00 57.03 98 THR A CA 1
ATOM 702 C C . THR A 1 98 ? 17.569 4.578 -8.411 1.00 57.03 98 THR A C 1
ATOM 704 O O . THR A 1 98 ? 18.752 4.280 -8.269 1.00 57.03 98 THR A O 1
ATOM 707 N N . ILE A 1 99 ? 16.786 4.893 -7.370 1.00 69.50 99 ILE A N 1
ATOM 708 C CA . ILE A 1 99 ? 17.256 4.879 -5.972 1.00 69.50 99 ILE A CA 1
ATOM 709 C C . ILE A 1 99 ? 16.155 4.342 -5.048 1.00 69.50 99 ILE A C 1
ATOM 711 O O . ILE A 1 99 ? 15.728 4.995 -4.092 1.00 69.50 99 ILE A O 1
ATOM 715 N N . LEU A 1 100 ? 15.642 3.152 -5.355 1.00 79.88 100 LEU A N 1
ATOM 716 C CA . LEU A 1 100 ? 14.960 2.379 -4.325 1.00 79.88 100 LEU A CA 1
ATOM 717 C C . LEU A 1 100 ? 16.015 1.815 -3.367 1.00 79.88 100 LEU A C 1
ATOM 719 O O . LEU A 1 100 ? 17.070 1.389 -3.834 1.00 79.88 100 LEU A O 1
ATOM 723 N N . PRO A 1 101 ? 15.763 1.832 -2.048 1.00 86.94 101 PRO A N 1
ATOM 724 C CA . PRO A 1 101 ? 16.568 1.062 -1.112 1.00 86.94 101 PRO A CA 1
ATOM 725 C C . PRO A 1 101 ? 16.671 -0.401 -1.555 1.00 86.94 101 PRO A C 1
ATOM 727 O O . PRO A 1 101 ? 15.697 -0.954 -2.068 1.00 86.94 101 PRO A O 1
ATOM 730 N N . ASP A 1 102 ? 17.825 -1.029 -1.330 1.00 87.00 102 ASP A N 1
ATOM 731 C CA . ASP A 1 102 ? 18.049 -2.435 -1.701 1.00 87.00 102 ASP A CA 1
ATOM 732 C C . ASP A 1 102 ? 17.083 -3.393 -0.975 1.00 87.00 102 ASP A C 1
ATOM 734 O O . ASP A 1 102 ? 16.786 -4.476 -1.472 1.00 87.00 102 ASP A O 1
ATOM 738 N N . ASP A 1 103 ? 16.565 -2.972 0.183 1.00 87.62 103 ASP A N 1
ATOM 739 C CA . ASP A 1 103 ? 15.587 -3.691 1.002 1.00 87.62 103 ASP A CA 1
ATOM 740 C C . ASP A 1 103 ? 14.122 -3.359 0.648 1.00 87.62 103 ASP A C 1
ATOM 742 O O . ASP A 1 103 ? 13.200 -3.802 1.336 1.00 87.62 103 ASP A O 1
ATOM 746 N N . PHE A 1 104 ? 13.873 -2.563 -0.398 1.00 88.75 104 PHE A N 1
ATOM 747 C CA . PHE A 1 104 ? 12.517 -2.186 -0.789 1.00 88.75 104 PHE A CA 1
ATOM 748 C C . PHE A 1 104 ? 11.755 -3.402 -1.353 1.00 88.75 104 PHE A C 1
ATOM 750 O O . PHE A 1 104 ? 12.297 -4.139 -2.179 1.00 88.75 104 PHE A O 1
ATOM 757 N N . PRO A 1 105 ? 10.483 -3.618 -0.968 1.00 89.50 105 PRO A N 1
ATOM 758 C CA . PRO A 1 105 ? 9.720 -4.787 -1.398 1.00 89.50 105 PRO A CA 1
ATOM 759 C C . PRO A 1 105 ? 9.568 -4.854 -2.921 1.00 89.50 105 PRO A C 1
ATOM 761 O O . PRO A 1 105 ? 8.934 -3.992 -3.532 1.00 89.50 105 PRO A O 1
ATOM 764 N N . ALA A 1 106 ? 10.084 -5.922 -3.535 1.00 87.31 106 ALA A N 1
ATOM 765 C CA . ALA A 1 106 ? 9.986 -6.140 -4.981 1.00 87.31 106 ALA A CA 1
ATOM 766 C C . ALA A 1 106 ? 8.524 -6.212 -5.463 1.00 87.31 106 ALA A C 1
ATOM 768 O O . ALA A 1 106 ? 8.174 -5.662 -6.510 1.00 87.31 106 ALA A O 1
ATOM 769 N N . ASP A 1 107 ? 7.651 -6.810 -4.649 1.00 87.62 107 ASP A N 1
ATOM 770 C CA . ASP A 1 107 ? 6.216 -6.941 -4.920 1.00 87.62 107 ASP A CA 1
ATOM 771 C C . ASP A 1 107 ? 5.468 -5.597 -4.936 1.00 87.62 107 ASP A C 1
ATOM 773 O O . ASP A 1 107 ? 4.338 -5.529 -5.416 1.00 87.62 107 ASP A O 1
ATOM 777 N N . ALA A 1 108 ? 6.079 -4.508 -4.453 1.00 90.19 108 ALA A N 1
ATOM 778 C CA . ALA A 1 108 ? 5.488 -3.174 -4.540 1.00 90.19 108 ALA A CA 1
ATOM 779 C C . ALA A 1 108 ? 5.554 -2.580 -5.957 1.00 90.19 108 ALA A C 1
ATOM 781 O O . ALA A 1 108 ? 4.764 -1.689 -6.285 1.00 90.19 108 ALA A O 1
ATOM 782 N N . CYS A 1 109 ? 6.468 -3.088 -6.792 1.00 89.50 109 CYS A N 1
ATOM 783 C CA . CYS A 1 109 ? 6.692 -2.661 -8.171 1.00 89.50 109 CYS A CA 1
ATOM 784 C C . CYS A 1 109 ? 6.578 -3.836 -9.161 1.00 89.50 109 CYS A C 1
ATOM 786 O O . CYS A 1 109 ? 7.539 -4.128 -9.881 1.00 89.50 109 CYS A O 1
ATOM 788 N N . PRO A 1 110 ? 5.423 -4.525 -9.244 1.00 86.44 110 PRO A N 1
ATOM 789 C CA . PRO A 1 110 ? 5.282 -5.675 -10.129 1.00 86.44 110 PRO A CA 1
ATOM 790 C C . PRO A 1 110 ? 5.476 -5.265 -11.596 1.00 86.44 110 PRO A C 1
ATOM 792 O O . PRO A 1 110 ? 5.019 -4.210 -12.035 1.00 86.44 110 PRO A O 1
ATOM 795 N N . ALA A 1 111 ? 6.162 -6.090 -12.393 1.00 77.69 111 ALA A N 1
ATOM 796 C CA . ALA A 1 111 ? 6.426 -5.756 -13.796 1.00 77.69 111 ALA A CA 1
ATOM 797 C C . ALA A 1 111 ? 5.120 -5.554 -14.589 1.00 77.69 111 ALA A C 1
ATOM 799 O O . ALA A 1 111 ? 4.982 -4.586 -15.341 1.00 77.69 111 ALA A O 1
ATOM 800 N N . THR A 1 112 ? 4.140 -6.431 -14.375 1.00 76.44 112 THR A N 1
ATOM 801 C CA . THR A 1 112 ? 2.788 -6.329 -14.939 1.00 76.44 112 THR A CA 1
ATOM 802 C C . THR A 1 112 ? 1.977 -5.284 -14.170 1.00 76.44 112 THR A C 1
ATOM 804 O O . THR A 1 112 ? 2.002 -5.271 -12.944 1.00 76.44 112 THR A O 1
ATOM 807 N N . ASP A 1 113 ? 1.261 -4.403 -14.875 1.00 77.56 113 ASP A N 1
ATOM 808 C CA . ASP A 1 113 ? 0.344 -3.395 -14.303 1.00 77.56 113 ASP A CA 1
ATOM 809 C C . ASP A 1 113 ? 0.970 -2.361 -13.349 1.00 77.56 113 ASP A C 1
ATOM 811 O O . ASP A 1 113 ? 0.253 -1.605 -12.688 1.00 77.56 113 ASP A O 1
ATOM 815 N N . CYS A 1 114 ? 2.299 -2.302 -13.266 1.00 84.06 114 CYS A N 1
ATOM 816 C CA . CYS A 1 114 ? 3.012 -1.252 -12.552 1.00 84.06 114 CYS A CA 1
ATOM 817 C C . CYS A 1 114 ? 4.293 -0.823 -13.283 1.00 84.06 114 CYS A C 1
ATOM 819 O O . CYS A 1 114 ? 4.303 0.244 -13.899 1.00 84.06 114 CYS A O 1
ATOM 821 N N . GLY A 1 115 ? 5.344 -1.652 -13.288 1.00 73.81 115 GLY A N 1
ATOM 822 C CA . GLY A 1 115 ? 6.658 -1.295 -13.848 1.00 73.81 115 GLY A CA 1
ATOM 823 C C . GLY A 1 115 ? 6.672 -1.072 -15.367 1.00 73.81 115 GLY A C 1
ATOM 824 O O . GLY A 1 115 ? 7.504 -0.325 -15.874 1.00 73.81 115 GLY A O 1
ATOM 825 N N . THR A 1 116 ? 5.728 -1.677 -16.095 1.00 79.88 116 THR A N 1
ATOM 826 C CA . THR A 1 116 ? 5.573 -1.527 -17.557 1.00 79.88 116 THR A CA 1
ATOM 827 C C . THR A 1 116 ? 4.430 -0.595 -17.968 1.00 79.88 116 THR A C 1
ATOM 829 O O . THR A 1 116 ? 4.193 -0.394 -19.161 1.00 79.88 116 THR A O 1
ATOM 832 N N . ALA A 1 117 ? 3.705 -0.011 -17.009 1.00 83.94 117 ALA A N 1
ATOM 833 C CA . ALA A 1 117 ? 2.594 0.876 -17.319 1.00 83.94 117 ALA A CA 1
ATOM 834 C C . ALA A 1 117 ? 3.104 2.176 -17.963 1.00 83.94 117 ALA A C 1
ATOM 836 O O . ALA A 1 117 ? 3.932 2.882 -17.391 1.00 83.94 117 ALA A O 1
ATOM 837 N N . VAL A 1 118 ? 2.550 2.532 -19.126 1.00 83.12 118 VAL A N 1
ATOM 838 C CA . VAL A 1 118 ? 2.905 3.761 -19.870 1.00 83.12 118 VAL A CA 1
ATOM 839 C C . VAL A 1 118 ? 2.439 5.052 -19.184 1.00 83.12 118 VAL A C 1
ATOM 841 O O . VAL A 1 118 ? 2.853 6.142 -19.560 1.00 83.12 118 VAL A O 1
ATOM 844 N N . ALA A 1 119 ? 1.542 4.942 -18.203 1.00 84.38 119 ALA A N 1
ATOM 845 C CA . ALA A 1 119 ? 1.040 6.056 -17.413 1.00 84.38 119 ALA A CA 1
ATOM 846 C C . ALA A 1 119 ? 0.505 5.560 -16.066 1.00 84.38 119 ALA A C 1
ATOM 848 O O . ALA A 1 119 ? -0.014 4.444 -15.968 1.00 84.38 119 ALA A O 1
ATOM 849 N N . ALA A 1 120 ? 0.490 6.447 -15.067 1.00 84.56 120 ALA A N 1
ATOM 850 C CA . ALA A 1 120 ? -0.074 6.192 -13.739 1.00 84.56 120 ALA A CA 1
ATOM 851 C C . ALA A 1 120 ? -1.513 5.645 -13.763 1.00 84.56 120 ALA A C 1
ATOM 853 O O . ALA A 1 120 ? -1.932 4.916 -12.863 1.00 84.56 120 ALA A O 1
ATOM 854 N N . LEU A 1 121 ? -2.292 5.976 -14.801 1.00 84.56 121 LEU A N 1
ATOM 855 C CA . LEU A 1 121 ? -3.658 5.483 -14.913 1.00 84.56 121 LEU A CA 1
ATOM 856 C C . LEU A 1 121 ? -3.742 3.962 -15.136 1.00 84.56 121 LEU A C 1
ATOM 858 O O . LEU A 1 121 ? -4.673 3.335 -14.633 1.00 84.56 121 LEU A O 1
ATOM 862 N N . GLY A 1 122 ? -2.768 3.374 -15.832 1.00 83.44 122 GLY A N 1
ATOM 863 C CA . GLY A 1 122 ? -2.664 1.923 -16.028 1.00 83.44 122 GLY A CA 1
ATOM 864 C C . GLY A 1 122 ? -1.901 1.205 -14.913 1.00 83.44 122 GLY A C 1
ATOM 865 O O . GLY A 1 122 ? -1.853 -0.016 -14.901 1.00 83.44 122 GLY A O 1
ATOM 866 N N . ALA A 1 123 ? -1.316 1.954 -13.976 1.00 85.94 123 ALA A N 1
ATOM 867 C CA . ALA A 1 123 ? -0.440 1.445 -12.931 1.00 85.94 123 ALA A CA 1
ATOM 868 C C . ALA A 1 123 ? -1.225 1.011 -11.674 1.00 85.94 123 ALA A C 1
ATOM 870 O O . ALA A 1 123 ? -1.046 1.553 -10.582 1.00 85.94 123 ALA A O 1
ATOM 871 N N . THR A 1 124 ? -2.200 0.113 -11.829 1.00 87.75 124 THR A N 1
ATOM 872 C CA . THR A 1 124 ? -3.151 -0.231 -10.754 1.00 87.75 124 THR A CA 1
ATOM 873 C C . THR A 1 124 ? -2.587 -1.173 -9.697 1.00 87.75 124 THR A C 1
ATOM 875 O O . THR A 1 124 ? -3.169 -1.264 -8.617 1.00 87.75 124 THR A O 1
ATOM 878 N N . ALA A 1 125 ? -1.481 -1.854 -9.997 1.00 88.88 125 ALA A N 1
ATOM 879 C CA . ALA A 1 125 ? -0.839 -2.790 -9.080 1.00 88.88 125 ALA A CA 1
ATOM 880 C C . ALA A 1 125 ? 0.322 -2.168 -8.284 1.00 88.88 125 ALA A C 1
ATOM 882 O O . ALA A 1 125 ? 0.807 -2.801 -7.352 1.00 88.88 125 ALA A O 1
ATOM 883 N N . CYS A 1 126 ? 0.758 -0.941 -8.606 1.00 91.12 126 CYS A N 1
ATOM 884 C CA . CYS A 1 126 ? 1.824 -0.286 -7.845 1.00 91.12 126 CYS A CA 1
ATOM 885 C C . CYS A 1 126 ? 1.381 -0.031 -6.406 1.00 91.12 126 CYS A C 1
ATOM 887 O O . CYS A 1 126 ? 0.307 0.534 -6.175 1.00 91.12 126 CYS A O 1
ATOM 889 N N . MET A 1 127 ? 2.230 -0.375 -5.443 1.00 93.00 127 MET A N 1
ATOM 890 C CA . MET A 1 127 ? 1.983 -0.083 -4.035 1.00 93.00 127 MET A CA 1
ATOM 891 C C . MET A 1 127 ? 2.753 1.160 -3.593 1.00 93.00 127 MET A C 1
ATOM 893 O O . MET A 1 127 ? 3.850 1.451 -4.066 1.00 93.00 127 MET A O 1
ATOM 897 N N . ILE A 1 128 ? 2.179 1.888 -2.640 1.00 92.50 128 ILE A N 1
ATOM 898 C CA . ILE A 1 128 ? 2.948 2.812 -1.808 1.00 92.50 128 ILE A CA 1
ATOM 899 C C . ILE A 1 128 ? 3.476 2.004 -0.634 1.00 92.50 128 ILE A C 1
ATOM 901 O O . ILE A 1 128 ? 2.673 1.384 0.054 1.00 92.50 128 ILE A O 1
ATOM 905 N N . CYS A 1 129 ? 4.785 2.052 -0.399 1.00 92.56 129 CYS A N 1
ATOM 906 C CA . CYS A 1 129 ? 5.434 1.459 0.765 1.00 92.56 129 CYS A CA 1
ATOM 907 C C . CYS A 1 129 ? 6.191 2.541 1.527 1.00 92.56 129 CYS A C 1
ATOM 909 O O . CYS A 1 129 ? 7.064 3.208 0.966 1.00 92.56 129 CYS A O 1
ATOM 911 N N . LEU A 1 130 ? 5.815 2.732 2.788 1.00 90.88 130 LEU A N 1
ATOM 912 C CA . LEU A 1 130 ? 6.402 3.716 3.691 1.00 90.88 130 LEU A CA 1
ATOM 913 C C . LEU A 1 130 ? 7.265 2.982 4.726 1.00 90.88 130 LEU A C 1
ATOM 915 O O . LEU A 1 130 ? 6.763 1.994 5.266 1.00 90.88 130 LEU A O 1
ATOM 919 N N . PRO A 1 131 ? 8.518 3.411 4.964 1.00 85.81 131 PRO A N 1
ATOM 920 C CA . PRO A 1 131 ? 9.336 2.894 6.058 1.00 85.81 131 PRO A CA 1
ATOM 921 C C . PRO A 1 131 ? 8.816 3.345 7.434 1.00 85.81 131 PRO A C 1
ATOM 923 O O . PRO A 1 131 ? 8.031 4.325 7.484 1.00 85.81 131 PRO A O 1
#

Solvent-accessible surface area (backbone atoms only — not comparable to full-atom values): 7534 Å² total; per-residue (Å²): 132,87,72,68,85,68,57,87,82,52,81,63,55,78,40,69,56,53,60,66,75,45,57,73,72,94,51,92,58,22,44,61,55,55,41,40,37,80,98,68,44,77,40,58,60,72,56,53,44,53,46,50,33,95,86,30,69,58,40,23,42,35,50,67,75,51,92,89,57,60,54,29,49,28,31,64,54,88,49,72,69,52,19,37,53,20,21,24,47,39,14,81,86,49,76,44,42,89,71,65,62,93,72,54,66,66,77,36,4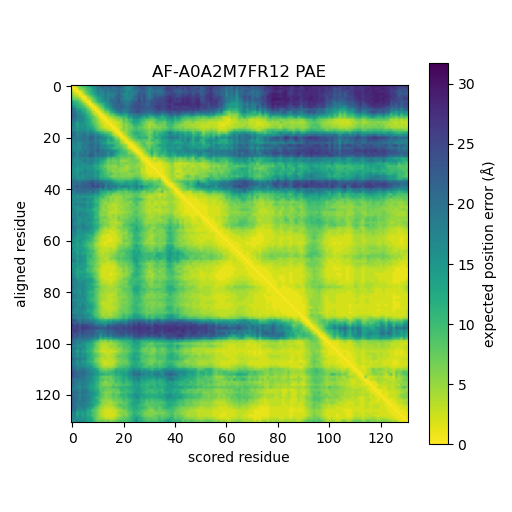0,31,60,70,43,11,35,67,37,94,43,40,87,56,9,75,56,16,25,44,68,45,112

Foldseek 3Di:
DQPQVPPQPDAWDFAWDAQQRTDDDPDNGRPVRVCCDDPNNVDPVVVVCCAHNPPHFIWTWTFRNDPPTDIKIKTFDPDLVVLQVLQLCQEPVSPNVVDDPPGPDPQLRDVQQHHVDPGSVSNRRHMDIDD

Secondary structure (DSSP, 8-state):
-------TTS----EE--TTS---SS--S-HHHHHHSTTT--S-HHHHHHHHSTTS--EEEE--S-TTPPPEEEE---SHHHHHHHHHHH-STTS-GGG--TTS-GGGS-IIIIIT-SSGGG-TTPPEEE-

Radius of gyration: 16.89 Å; Cα contacts (8 Å, |Δi|>4): 220; chains: 1; bounding box: 34×30×50 Å